Protein AF-A0A2H5N9X5-F1 (afdb_monomer_lite)

Foldseek 3Di:
DDDDDADDDDDCPDPVTVPDQWPVVDDVVLVVVLQVCQQPVCVVVVDGDDDDDDDIPVVNVVVVVVCVVVVNPCVVSPPDDS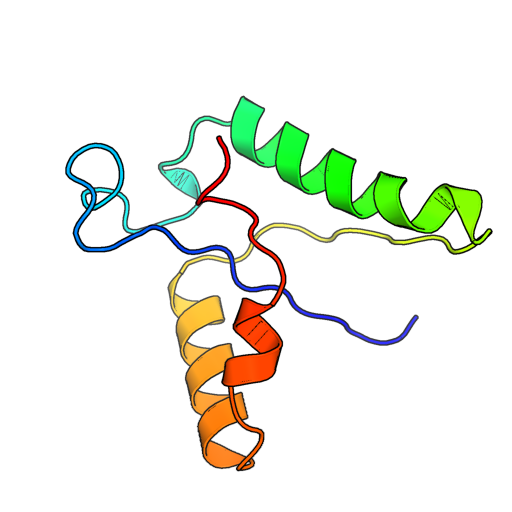PVPD

Organism: Citrus unshiu (NCBI:txid55188)

Radius of gyration: 13.84 Å; chains: 1; bounding box: 33×25×34 Å

pLDDT: mean 78.66, std 17.88, range [33.03, 92.69]

Secondary structure (DSSP, 8-state):
-----------SS-TTTTT--SGGGS-HHHHHHHHHHHHHTTGGGT------PPPPHHHHHHHHHHHHHTT--GGGTTTT-SSS--

Structure (mmCIF, N/CA/C/O backbone):
data_AF-A0A2H5N9X5-F1
#
_entry.id   AF-A0A2H5N9X5-F1
#
loop_
_atom_site.group_PDB
_atom_site.id
_atom_site.type_symbol
_atom_site.label_atom_id
_atom_site.label_alt_id
_atom_site.label_comp_id
_atom_site.label_asym_id
_atom_site.label_entity_id
_atom_site.label_seq_id
_atom_site.pdbx_PDB_ins_code
_atom_site.Cartn_x
_atom_site.Cartn_y
_atom_site.Cartn_z
_atom_site.occupancy
_atom_site.B_iso_or_equiv
_atom_site.auth_seq_id
_atom_site.auth_comp_id
_atom_site.auth_asym_id
_atom_site.auth_atom_id
_atom_site.pdbx_PDB_model_num
ATOM 1 N N . GLY A 1 1 ? -6.357 4.510 19.336 1.00 59.38 1 GLY A N 1
ATOM 2 C CA . GLY A 1 1 ? -6.369 3.465 18.302 1.00 59.38 1 GLY A CA 1
ATOM 3 C C . GLY A 1 1 ? -5.207 2.544 18.563 1.00 59.38 1 GLY A C 1
ATOM 4 O O . GLY A 1 1 ? -4.202 3.011 19.082 1.00 59.38 1 GLY A O 1
ATOM 5 N N . GLU A 1 2 ? -5.370 1.260 18.275 1.00 77.81 2 GLU A N 1
ATOM 6 C CA . GLU A 1 2 ? -4.251 0.319 18.225 1.00 77.81 2 GLU A CA 1
ATOM 7 C C . GLU A 1 2 ? -3.520 0.496 16.889 1.00 77.81 2 GLU A C 1
ATOM 9 O O . GLU A 1 2 ? -4.159 0.800 15.878 1.00 77.81 2 GLU A O 1
ATOM 14 N N . LYS A 1 3 ? -2.191 0.371 16.897 1.00 77.62 3 LYS A N 1
ATOM 15 C CA . LYS A 1 3 ? -1.388 0.459 15.678 1.00 77.62 3 LYS A CA 1
ATOM 16 C C . LYS A 1 3 ? -1.578 -0.831 14.886 1.00 77.62 3 LYS A C 1
ATOM 18 O O . LYS A 1 3 ? -1.303 -1.906 15.405 1.00 77.62 3 LYS A O 1
ATOM 23 N N . ASP A 1 4 ? -2.046 -0.712 13.651 1.00 82.31 4 ASP A N 1
ATOM 24 C CA . ASP A 1 4 ? -2.409 -1.853 12.811 1.00 82.31 4 ASP A CA 1
ATOM 25 C C . ASP A 1 4 ? -1.735 -1.738 11.436 1.00 82.31 4 ASP A C 1
ATOM 27 O O . ASP A 1 4 ? -2.392 -1.515 10.415 1.00 82.31 4 ASP A O 1
ATOM 31 N N . ASP A 1 5 ? -0.404 -1.855 11.418 1.00 84.44 5 ASP A N 1
ATOM 32 C CA . ASP A 1 5 ? 0.403 -1.710 10.202 1.00 84.44 5 ASP A CA 1
ATOM 33 C C . ASP A 1 5 ? -0.021 -2.727 9.123 1.00 84.44 5 ASP A C 1
ATOM 35 O O . ASP A 1 5 ? -0.393 -3.873 9.407 1.00 84.44 5 ASP A O 1
ATOM 39 N N . LYS A 1 6 ? 0.007 -2.299 7.858 1.00 86.62 6 LYS A N 1
ATOM 40 C CA . LYS A 1 6 ? -0.336 -3.124 6.690 1.00 86.62 6 LYS A CA 1
ATOM 41 C C . LYS A 1 6 ? 0.820 -3.117 5.700 1.00 86.62 6 LYS A C 1
ATOM 43 O O . LYS A 1 6 ? 1.408 -2.070 5.445 1.00 86.62 6 LYS A O 1
ATOM 48 N N . ILE A 1 7 ? 1.116 -4.278 5.123 1.00 87.19 7 ILE A N 1
ATOM 49 C CA . ILE A 1 7 ? 2.111 -4.414 4.058 1.00 87.19 7 ILE A CA 1
ATOM 50 C C . ILE A 1 7 ? 1.398 -4.330 2.708 1.00 87.19 7 ILE A C 1
ATOM 52 O O . ILE A 1 7 ? 0.430 -5.050 2.469 1.00 87.19 7 ILE A O 1
ATOM 56 N N . ILE A 1 8 ? 1.894 -3.468 1.820 1.00 86.50 8 ILE A N 1
ATOM 57 C CA . ILE A 1 8 ? 1.490 -3.424 0.411 1.00 86.50 8 ILE A CA 1
ATOM 58 C C . ILE A 1 8 ? 2.583 -4.129 -0.388 1.00 86.50 8 ILE A C 1
ATOM 60 O O . ILE A 1 8 ? 3.753 -3.767 -0.292 1.00 86.50 8 ILE A O 1
ATOM 64 N N . ALA A 1 9 ? 2.201 -5.151 -1.146 1.00 85.00 9 ALA A N 1
ATOM 65 C CA . ALA A 1 9 ? 3.117 -5.984 -1.910 1.00 85.00 9 ALA A CA 1
ATOM 66 C C . ALA A 1 9 ? 2.551 -6.266 -3.303 1.00 85.00 9 ALA A C 1
ATOM 68 O O . ALA A 1 9 ? 1.344 -6.180 -3.523 1.00 85.00 9 ALA A O 1
ATOM 69 N N . VAL A 1 10 ? 3.441 -6.635 -4.219 1.00 83.06 10 VAL A N 1
ATOM 70 C CA . VAL A 1 10 ? 3.105 -7.100 -5.567 1.00 83.06 10 VAL A CA 1
ATOM 71 C C . VAL A 1 10 ? 3.451 -8.577 -5.715 1.00 83.06 10 VAL A C 1
ATOM 73 O O . VAL A 1 10 ? 4.350 -9.085 -5.039 1.00 83.06 10 VAL A O 1
ATOM 76 N N . CYS A 1 11 ? 2.760 -9.272 -6.617 1.00 82.50 11 CYS A N 1
ATOM 77 C CA . CYS A 1 11 ? 3.119 -10.639 -6.977 1.00 82.50 11 CYS A CA 1
ATOM 78 C C . CYS A 1 11 ? 4.449 -10.652 -7.751 1.00 82.50 11 CYS A C 1
ATOM 80 O O . CYS A 1 11 ? 4.608 -9.941 -8.744 1.00 82.50 11 CYS A O 1
ATOM 82 N N . ALA A 1 12 ? 5.413 -11.461 -7.302 1.00 81.25 12 ALA A N 1
ATOM 83 C CA . ALA A 1 12 ? 6.748 -11.521 -7.904 1.00 81.25 12 ALA A CA 1
ATOM 84 C C . ALA A 1 12 ? 6.768 -12.198 -9.287 1.00 81.25 12 ALA A C 1
ATOM 86 O O . ALA A 1 12 ? 7.638 -11.893 -10.105 1.00 81.25 12 ALA A O 1
ATOM 87 N N . ASP A 1 13 ? 5.807 -13.087 -9.549 1.00 83.12 13 ASP A N 1
ATOM 88 C CA . ASP A 1 13 ? 5.714 -13.854 -10.796 1.00 83.12 13 ASP A CA 1
ATOM 89 C C . ASP A 1 13 ? 4.769 -13.216 -11.822 1.00 83.12 13 ASP A C 1
ATOM 91 O O . ASP A 1 13 ? 4.729 -13.642 -12.976 1.00 83.12 13 ASP A O 1
ATOM 95 N N . ASP A 1 14 ? 4.034 -12.173 -11.430 1.00 83.25 14 ASP A N 1
ATOM 96 C CA . ASP A 1 14 ? 3.135 -11.465 -12.331 1.00 83.25 14 ASP A CA 1
ATOM 97 C C . ASP A 1 14 ? 3.932 -10.499 -13.228 1.00 83.25 14 ASP A C 1
ATOM 99 O O . ASP A 1 14 ? 4.519 -9.537 -12.723 1.00 83.25 14 ASP A O 1
ATOM 103 N N . PRO A 1 15 ? 3.993 -10.707 -14.557 1.00 87.31 15 PRO A N 1
ATOM 104 C CA . PRO A 1 15 ? 4.735 -9.830 -15.457 1.00 87.31 15 PRO A CA 1
ATOM 105 C C . PRO A 1 15 ? 4.231 -8.382 -15.452 1.00 87.31 15 PRO A C 1
ATOM 107 O O . PRO A 1 15 ? 5.034 -7.483 -15.715 1.00 87.31 15 PRO A O 1
ATOM 110 N N . GLU A 1 16 ? 2.955 -8.154 -15.132 1.00 86.44 16 GLU A N 1
ATOM 111 C CA . GLU A 1 16 ? 2.356 -6.825 -15.034 1.00 86.44 16 GLU A CA 1
ATOM 112 C C . GLU A 1 16 ? 2.867 -6.064 -13.809 1.00 86.44 16 GLU A C 1
ATOM 114 O O . GLU A 1 16 ? 3.076 -4.861 -13.900 1.00 86.44 16 GLU A O 1
ATOM 119 N N . PHE A 1 17 ? 3.170 -6.741 -12.695 1.00 82.56 17 PHE A N 1
ATOM 120 C CA . PHE A 1 17 ? 3.499 -6.065 -11.432 1.00 82.56 17 PHE A CA 1
ATOM 121 C C . PHE A 1 17 ? 4.918 -6.305 -10.904 1.00 82.56 17 PHE A C 1
ATOM 123 O O . PHE A 1 17 ? 5.430 -5.490 -10.138 1.00 82.56 17 PHE A O 1
ATOM 130 N N . ARG A 1 18 ? 5.610 -7.369 -11.330 1.00 82.00 18 ARG A N 1
ATOM 131 C CA . ARG A 1 18 ? 6.934 -7.771 -10.805 1.00 82.00 18 ARG A CA 1
ATOM 132 C C . ARG A 1 18 ? 8.034 -6.711 -10.923 1.00 82.00 18 ARG A C 1
ATOM 134 O O . ARG A 1 18 ? 9.092 -6.832 -10.294 1.00 82.00 18 ARG A O 1
ATOM 141 N N . HIS A 1 19 ? 7.829 -5.721 -11.789 1.00 88.62 19 HIS A N 1
ATOM 142 C CA . HIS A 1 19 ? 8.777 -4.644 -12.038 1.00 88.62 19 HIS A CA 1
ATOM 143 C C . HIS A 1 19 ? 8.704 -3.528 -10.989 1.00 88.62 19 HIS A C 1
ATOM 145 O O . HIS A 1 19 ? 9.699 -2.829 -10.827 1.00 88.62 19 HIS A O 1
ATOM 151 N N . TYR A 1 20 ? 7.603 -3.420 -10.239 1.00 85.81 20 TYR A N 1
ATOM 152 C CA . TYR A 1 20 ? 7.488 -2.484 -9.126 1.00 85.81 20 TYR A CA 1
ATOM 153 C C . TYR A 1 20 ? 8.364 -2.918 -7.944 1.00 85.81 20 TYR A C 1
ATOM 155 O O . TYR A 1 20 ? 8.404 -4.095 -7.567 1.00 85.81 20 TYR A O 1
ATOM 163 N N . LYS A 1 21 ? 9.087 -1.958 -7.373 1.00 88.50 21 LYS A N 1
ATOM 164 C CA . LYS A 1 21 ? 10.012 -2.106 -6.243 1.00 88.50 21 LYS A CA 1
ATOM 165 C C . LYS A 1 21 ? 9.692 -1.166 -5.094 1.00 88.50 21 LYS A C 1
ATOM 167 O O . LYS A 1 21 ? 10.028 -1.502 -3.963 1.00 88.50 21 LYS A O 1
ATOM 172 N N . ASP A 1 22 ? 9.026 -0.045 -5.358 1.00 88.88 22 ASP A N 1
ATOM 173 C CA . ASP A 1 22 ? 8.608 0.896 -4.320 1.00 88.88 22 ASP A CA 1
ATOM 174 C C . ASP A 1 22 ? 7.177 1.395 -4.540 1.00 88.88 22 ASP A C 1
ATOM 176 O O . ASP A 1 22 ? 6.680 1.485 -5.662 1.00 88.88 22 ASP A O 1
ATOM 180 N N . ILE A 1 23 ? 6.510 1.762 -3.447 1.00 87.50 23 ILE A N 1
ATOM 181 C CA . ILE A 1 23 ? 5.132 2.256 -3.472 1.00 87.50 23 ILE A CA 1
ATOM 182 C C . ILE A 1 23 ? 4.969 3.538 -4.299 1.00 87.50 23 ILE A C 1
ATOM 184 O O . ILE A 1 23 ? 3.901 3.780 -4.857 1.00 87.50 23 ILE A O 1
ATOM 188 N N . LYS A 1 24 ? 6.027 4.345 -4.420 1.00 89.75 24 LYS A N 1
ATOM 189 C CA . LYS A 1 24 ? 6.029 5.583 -5.213 1.00 89.75 24 LYS A CA 1
ATOM 190 C C . LYS A 1 24 ? 5.979 5.338 -6.719 1.00 89.75 24 LYS A C 1
ATOM 192 O O . LYS A 1 24 ? 5.684 6.265 -7.467 1.00 89.75 24 LYS A O 1
ATOM 197 N N . GLU A 1 25 ? 6.290 4.124 -7.162 1.00 90.31 25 GLU A N 1
ATOM 198 C CA . GLU A 1 25 ? 6.221 3.742 -8.573 1.00 90.31 25 GLU A CA 1
ATOM 199 C C . GLU A 1 25 ? 4.785 3.412 -9.004 1.00 90.31 25 GLU A C 1
ATOM 201 O O . GLU A 1 25 ? 4.483 3.406 -10.199 1.00 90.31 25 GLU A O 1
ATOM 206 N N . LEU A 1 26 ? 3.881 3.175 -8.044 1.00 87.69 26 LEU A N 1
ATOM 207 C CA . LEU A 1 26 ? 2.468 2.980 -8.334 1.00 87.69 26 LEU A CA 1
ATOM 208 C C . LEU A 1 26 ? 1.806 4.301 -8.753 1.00 87.69 26 LEU A C 1
ATOM 210 O O . LEU A 1 26 ? 2.111 5.365 -8.204 1.00 87.69 26 LEU A O 1
ATOM 214 N N . PRO A 1 27 ? 0.829 4.253 -9.676 1.00 91.56 27 PRO A N 1
ATOM 215 C CA . PRO A 1 27 ? 0.055 5.429 -10.036 1.00 91.56 27 PRO A CA 1
ATOM 216 C C . PRO A 1 27 ? -0.602 6.085 -8.804 1.00 91.56 27 PRO A C 1
ATOM 218 O O . PRO A 1 27 ? -1.239 5.383 -8.014 1.00 91.56 27 PRO A O 1
ATOM 221 N N . PRO A 1 28 ? -0.558 7.426 -8.661 1.00 91.81 28 PRO A N 1
ATOM 222 C CA . PRO A 1 28 ? -1.103 8.114 -7.485 1.00 91.81 28 PRO A CA 1
ATOM 223 C C . PRO A 1 28 ? -2.581 7.815 -7.196 1.00 91.81 28 PRO A C 1
ATOM 225 O O . PRO A 1 28 ? -2.995 7.799 -6.039 1.00 91.81 28 PRO A O 1
ATOM 228 N N . HIS A 1 29 ? -3.380 7.543 -8.234 1.00 92.69 29 HIS A N 1
ATOM 229 C CA . HIS A 1 29 ? -4.787 7.175 -8.070 1.00 92.69 29 HIS A CA 1
ATOM 230 C C . HIS A 1 29 ? -4.960 5.832 -7.339 1.00 92.69 29 HIS A C 1
ATOM 232 O O . HIS A 1 29 ? -5.839 5.728 -6.489 1.00 92.69 29 HIS A O 1
ATOM 238 N N . ARG A 1 30 ? -4.083 4.842 -7.577 1.00 87.25 30 ARG A N 1
ATOM 239 C CA . ARG A 1 30 ? -4.115 3.541 -6.880 1.00 87.25 30 ARG A CA 1
ATOM 240 C C . ARG A 1 30 ? -3.856 3.726 -5.387 1.00 87.25 30 ARG A C 1
ATOM 242 O O . ARG A 1 30 ? -4.545 3.143 -4.559 1.00 87.25 30 ARG A O 1
ATOM 249 N N . LEU A 1 31 ? -2.906 4.593 -5.033 1.00 89.69 31 LEU A N 1
ATOM 250 C CA . LEU A 1 31 ? -2.613 4.922 -3.634 1.00 89.69 31 LEU A CA 1
ATOM 251 C C . LEU A 1 31 ? -3.802 5.607 -2.945 1.00 89.69 31 LEU A C 1
ATOM 253 O O . LEU A 1 31 ? -4.105 5.310 -1.788 1.00 89.69 31 LEU A O 1
ATOM 257 N N . ALA A 1 32 ? -4.495 6.500 -3.657 1.00 91.62 32 ALA A N 1
ATOM 258 C CA . ALA A 1 32 ? -5.692 7.163 -3.149 1.00 91.62 32 ALA A CA 1
ATOM 259 C C . ALA A 1 32 ? -6.851 6.177 -2.924 1.00 91.62 32 ALA A C 1
ATOM 261 O O . ALA A 1 32 ? -7.524 6.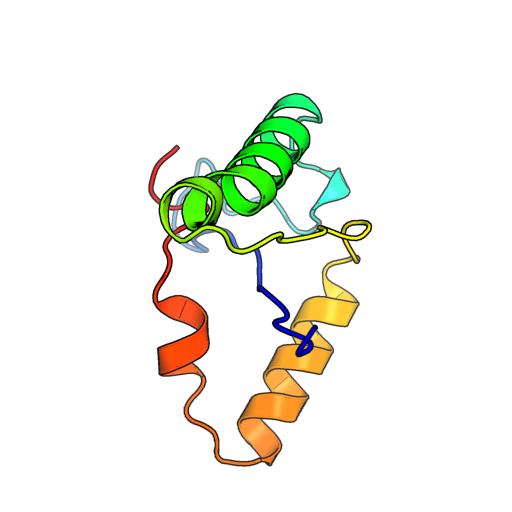253 -1.895 1.00 91.62 32 ALA A O 1
ATOM 262 N N . GLU A 1 33 ? -7.054 5.228 -3.841 1.00 90.88 33 GLU A N 1
ATOM 263 C CA . GLU A 1 33 ? -8.054 4.163 -3.699 1.00 90.88 33 GLU A CA 1
ATOM 264 C C . GLU A 1 33 ? -7.767 3.267 -2.489 1.00 90.88 33 GLU A C 1
ATOM 266 O O . GLU A 1 33 ? -8.660 3.045 -1.671 1.00 90.88 33 GLU A O 1
ATOM 271 N N . ILE A 1 34 ? -6.517 2.821 -2.316 1.00 89.31 34 ILE A N 1
ATOM 272 C CA . ILE A 1 34 ? -6.104 1.988 -1.174 1.00 89.31 34 ILE A CA 1
ATOM 273 C C . ILE A 1 34 ? -6.338 2.723 0.150 1.00 89.31 34 ILE A C 1
ATOM 275 O O . ILE A 1 34 ? -6.923 2.163 1.079 1.00 89.31 34 ILE A O 1
ATOM 279 N N . ARG A 1 35 ? -5.919 3.992 0.239 1.00 89.62 35 ARG A N 1
ATOM 280 C CA . ARG A 1 35 ? -6.160 4.829 1.423 1.00 89.62 35 ARG A CA 1
ATOM 281 C C . ARG A 1 35 ? -7.651 4.899 1.737 1.00 89.62 35 ARG A C 1
ATOM 283 O O . ARG A 1 35 ? -8.058 4.620 2.864 1.00 89.62 35 ARG A O 1
ATOM 290 N N . ARG A 1 36 ? -8.467 5.222 0.731 1.00 91.19 36 ARG A N 1
ATOM 291 C CA . ARG A 1 36 ? -9.909 5.380 0.905 1.00 91.19 36 ARG A CA 1
ATOM 292 C C . ARG A 1 36 ? -10.587 4.083 1.336 1.00 91.19 36 ARG A C 1
ATOM 294 O O . ARG A 1 36 ? -11.465 4.115 2.192 1.00 91.19 36 ARG A O 1
ATOM 301 N N . PHE A 1 37 ? -10.162 2.950 0.786 1.00 89.19 37 PHE A N 1
ATOM 302 C CA . PHE A 1 37 ? -10.660 1.638 1.185 1.00 89.19 37 PHE A CA 1
ATOM 303 C C . PHE A 1 37 ? -10.465 1.395 2.689 1.00 89.19 37 PHE A C 1
ATOM 305 O O . PHE A 1 37 ? -11.420 1.046 3.384 1.00 89.19 37 PHE A O 1
ATOM 312 N N . PHE A 1 38 ? -9.262 1.642 3.218 1.00 87.00 38 PHE A N 1
ATOM 313 C CA . PHE A 1 38 ? -8.971 1.430 4.640 1.00 87.00 38 PHE A CA 1
ATOM 314 C C . PHE A 1 38 ? -9.624 2.458 5.574 1.00 87.00 38 PHE A C 1
ATOM 316 O O . PHE A 1 38 ? -9.958 2.122 6.709 1.00 87.00 38 PHE A O 1
ATOM 323 N N . GLU A 1 39 ? -9.856 3.685 5.118 1.00 88.81 39 GLU A N 1
ATOM 324 C CA . GLU A 1 39 ? -10.641 4.670 5.874 1.00 88.81 39 GLU A CA 1
ATOM 325 C C . GLU A 1 39 ? -12.126 4.275 5.960 1.00 88.81 39 GLU A C 1
ATOM 327 O O . GLU A 1 39 ? -12.800 4.572 6.951 1.00 88.81 39 GLU A O 1
ATOM 332 N N . ASP A 1 40 ? -12.644 3.594 4.932 1.00 88.88 40 ASP A N 1
ATOM 333 C CA . ASP A 1 40 ? -14.073 3.322 4.784 1.00 88.88 40 ASP A CA 1
ATOM 334 C C . ASP A 1 40 ? -14.505 1.935 5.289 1.00 88.88 40 ASP A C 1
ATOM 336 O O . ASP A 1 40 ? -15.622 1.809 5.796 1.00 88.88 40 ASP A O 1
ATOM 340 N N . TYR A 1 41 ? -13.658 0.898 5.211 1.00 86.62 41 TYR A N 1
ATOM 341 C CA . TYR A 1 41 ? -14.101 -0.499 5.405 1.00 86.62 41 TYR A CA 1
ATOM 342 C C . TYR A 1 41 ? -14.702 -0.800 6.789 1.00 86.62 41 TYR A C 1
ATOM 344 O O . TYR A 1 41 ? -15.550 -1.680 6.912 1.00 86.62 41 TYR A O 1
ATOM 352 N N . LYS A 1 42 ? -14.312 -0.048 7.825 1.00 86.44 42 LYS A N 1
ATOM 353 C CA . LYS A 1 42 ? -14.803 -0.202 9.207 1.00 86.44 42 LYS A CA 1
ATOM 354 C C . LYS A 1 42 ? -15.865 0.824 9.615 1.00 86.44 42 LYS A C 1
ATOM 356 O O . LYS A 1 42 ? -16.337 0.795 10.754 1.00 86.44 42 LYS A O 1
ATOM 361 N N . LYS A 1 43 ? -16.303 1.700 8.701 1.00 88.25 43 LYS A N 1
ATOM 362 C CA . LYS A 1 43 ? -17.307 2.735 9.010 1.00 88.25 43 LYS A CA 1
ATOM 363 C C . LYS A 1 43 ? -18.635 2.147 9.481 1.00 88.25 43 LYS A C 1
ATOM 365 O O . LYS A 1 43 ? -19.217 2.658 10.433 1.00 88.25 43 LYS A O 1
ATOM 370 N N . ASN A 1 44 ? -19.070 1.036 8.886 1.00 89.25 44 ASN A N 1
ATOM 371 C CA . ASN A 1 44 ? -20.313 0.357 9.274 1.00 89.25 44 ASN A CA 1
ATOM 372 C C . ASN A 1 44 ? -20.232 -0.315 10.658 1.00 89.25 44 ASN A C 1
ATOM 374 O O . ASN A 1 44 ? -21.262 -0.625 11.249 1.00 89.25 44 ASN A O 1
ATOM 378 N N . GLU A 1 45 ? -19.029 -0.499 11.207 1.00 90.38 45 GLU A N 1
ATOM 379 C CA . GLU A 1 45 ? -18.819 -0.967 12.582 1.00 90.38 45 GLU A CA 1
ATOM 380 C C . GLU A 1 45 ? -18.791 0.187 13.599 1.00 90.38 45 GLU A C 1
ATOM 382 O O . GLU A 1 45 ? -18.477 -0.030 14.769 1.00 90.38 45 GLU A O 1
ATOM 387 N N . ASN A 1 46 ? -19.079 1.423 13.169 1.00 87.62 46 ASN A N 1
ATOM 388 C CA . ASN A 1 46 ? -18.894 2.651 13.951 1.00 87.62 46 ASN A CA 1
ATOM 389 C C . ASN A 1 46 ? -17.455 2.821 14.473 1.00 87.62 46 ASN A C 1
ATOM 391 O O . ASN A 1 46 ? -17.223 3.447 15.509 1.00 87.62 46 ASN A O 1
ATOM 395 N N . LYS A 1 47 ? -16.473 2.263 13.756 1.00 87.19 47 LYS A N 1
ATOM 396 C CA . LYS A 1 47 ? -15.048 2.410 14.056 1.00 87.19 47 LYS A CA 1
ATOM 397 C C . LYS A 1 47 ? -14.432 3.417 13.093 1.00 87.19 47 LYS A C 1
ATOM 399 O O . LYS A 1 47 ? -14.656 3.357 11.886 1.00 87.19 47 LYS A O 1
ATOM 404 N N . LYS A 1 48 ? -13.629 4.330 13.636 1.00 86.31 48 LYS A N 1
ATOM 405 C CA . LYS A 1 48 ? -12.820 5.261 12.847 1.00 86.31 48 LYS A CA 1
ATOM 406 C C . LYS A 1 48 ? -11.446 4.648 12.600 1.00 86.31 48 LYS A C 1
ATOM 408 O O . LYS A 1 48 ? -10.802 4.197 13.547 1.00 86.31 48 LYS A O 1
ATOM 413 N N . VAL A 1 49 ? -11.019 4.649 11.345 1.00 87.44 49 VAL A N 1
ATOM 414 C CA . VAL A 1 49 ? -9.667 4.272 10.933 1.00 87.44 49 VAL A CA 1
ATOM 415 C C . VAL A 1 49 ? -9.031 5.506 10.316 1.00 87.44 49 VAL A C 1
ATOM 417 O O . VAL A 1 49 ? -9.575 6.067 9.370 1.00 87.44 49 VAL A O 1
ATOM 420 N N . ASP A 1 50 ? -7.913 5.940 10.887 1.00 87.56 50 ASP A N 1
ATOM 421 C CA . ASP A 1 50 ? -7.083 7.004 10.336 1.00 87.56 50 ASP A CA 1
ATOM 422 C C . ASP A 1 50 ? -5.882 6.339 9.653 1.00 87.56 50 ASP A C 1
ATOM 424 O O . ASP A 1 50 ? -5.160 5.566 10.283 1.00 87.56 50 ASP A O 1
ATOM 428 N N . VAL A 1 51 ? -5.710 6.590 8.355 1.00 87.44 51 VAL A N 1
ATOM 429 C CA . VAL A 1 51 ? -4.597 6.046 7.570 1.00 87.44 51 VAL A CA 1
ATOM 430 C C . VAL A 1 51 ? -3.503 7.108 7.505 1.00 87.44 51 VAL A C 1
ATOM 432 O O . VAL A 1 51 ? -3.748 8.225 7.054 1.00 87.44 51 VAL A O 1
ATOM 435 N N . GLU A 1 52 ? -2.293 6.780 7.947 1.00 89.94 52 GLU A N 1
ATOM 436 C CA . GLU A 1 52 ? -1.131 7.678 7.870 1.00 89.94 52 GLU A CA 1
ATOM 437 C C . GLU A 1 52 ? -0.504 7.680 6.463 1.00 89.94 52 GLU A C 1
ATOM 439 O O . GLU A 1 52 ? -1.061 7.125 5.511 1.00 89.94 52 GLU A O 1
ATOM 444 N N . ASP A 1 53 ? 0.624 8.365 6.285 1.00 91.00 53 ASP A N 1
ATOM 445 C CA . ASP A 1 53 ? 1.356 8.364 5.020 1.00 91.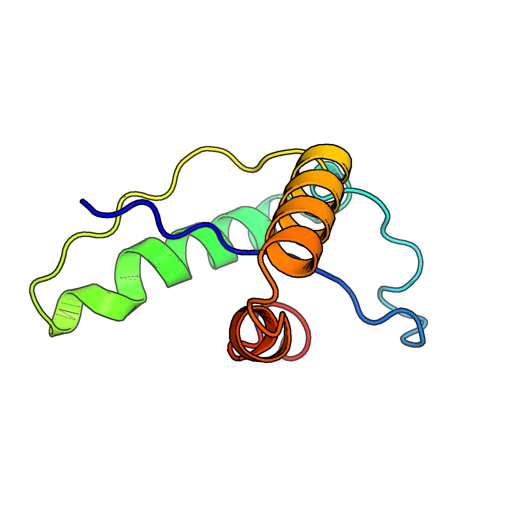00 53 ASP A CA 1
ATOM 446 C C . ASP A 1 53 ? 1.983 7.000 4.716 1.00 91.00 53 ASP A C 1
ATOM 448 O O . ASP A 1 53 ? 2.411 6.261 5.603 1.00 91.00 53 ASP A O 1
ATOM 452 N N . PHE A 1 54 ? 2.047 6.673 3.425 1.00 91.25 54 PHE A N 1
ATOM 453 C CA . PHE A 1 54 ? 2.700 5.454 2.966 1.00 91.25 54 PHE A CA 1
ATOM 454 C C . PHE A 1 54 ? 4.212 5.542 3.193 1.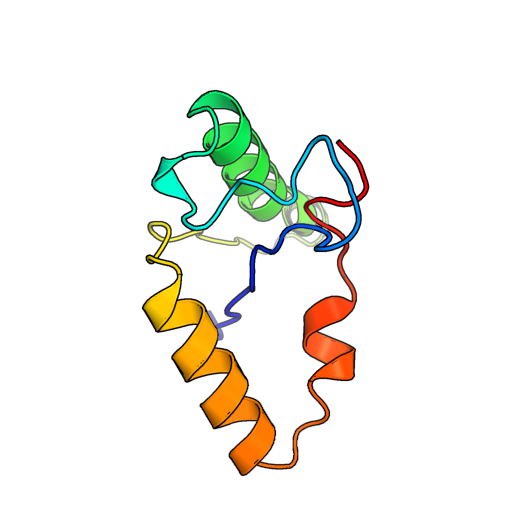00 91.25 54 PHE A C 1
ATOM 456 O O . PHE A 1 54 ? 4.856 6.532 2.837 1.00 91.25 54 PHE A O 1
ATOM 463 N N . LEU A 1 55 ? 4.775 4.476 3.754 1.00 91.88 55 LEU A N 1
ATOM 464 C CA . LEU A 1 55 ? 6.208 4.332 3.985 1.00 91.88 55 LEU A CA 1
ATOM 465 C C . LEU A 1 55 ? 6.879 3.602 2.806 1.00 91.88 55 LEU A C 1
ATOM 467 O O . LEU A 1 55 ? 6.206 2.852 2.096 1.00 91.88 55 LEU A O 1
ATOM 471 N N . PRO A 1 56 ? 8.189 3.816 2.577 1.00 92.19 56 PRO A N 1
ATOM 472 C CA . PRO A 1 56 ? 8.914 3.161 1.490 1.00 92.19 56 PRO A CA 1
ATOM 473 C C . PRO A 1 56 ? 9.095 1.657 1.742 1.00 92.19 56 PRO A C 1
ATOM 475 O O . PRO A 1 56 ? 8.911 1.170 2.864 1.00 92.19 56 PRO A O 1
ATOM 478 N N . ALA A 1 57 ? 9.486 0.922 0.699 1.00 89.50 57 ALA A N 1
ATOM 479 C CA . ALA A 1 57 ? 9.615 -0.534 0.744 1.00 89.50 57 ALA A CA 1
ATOM 480 C C . ALA A 1 57 ? 10.557 -1.037 1.856 1.00 89.50 57 ALA A C 1
ATOM 482 O O . ALA A 1 57 ? 10.297 -2.080 2.460 1.00 89.50 57 ALA A O 1
ATOM 483 N N . GLU A 1 58 ? 11.612 -0.291 2.197 1.00 91.38 58 GLU A N 1
ATOM 484 C CA . GLU A 1 58 ? 12.539 -0.662 3.270 1.00 91.38 58 GLU A CA 1
ATOM 485 C C . GLU A 1 58 ? 11.837 -0.761 4.629 1.00 91.38 58 GLU A C 1
ATOM 487 O O . GLU A 1 58 ? 12.102 -1.687 5.394 1.00 91.38 58 GLU A O 1
ATOM 492 N N . ALA A 1 59 ? 10.897 0.143 4.920 1.00 90.38 59 ALA A N 1
ATOM 493 C CA . ALA A 1 59 ? 10.141 0.110 6.170 1.00 90.38 59 ALA A CA 1
ATOM 494 C C . ALA A 1 59 ? 9.250 -1.140 6.257 1.00 90.38 59 ALA A C 1
ATOM 496 O O . ALA A 1 59 ? 9.143 -1.754 7.320 1.00 90.38 59 ALA A O 1
ATOM 497 N N . ALA A 1 60 ? 8.658 -1.551 5.132 1.00 88.19 60 ALA A N 1
ATOM 498 C CA . ALA A 1 60 ? 7.875 -2.780 5.046 1.00 88.19 60 ALA A CA 1
ATOM 499 C C . ALA A 1 60 ? 8.747 -4.026 5.283 1.00 88.19 60 ALA A C 1
ATOM 501 O O . ALA A 1 60 ? 8.349 -4.930 6.018 1.00 88.19 60 ALA A O 1
ATOM 502 N N . ILE A 1 61 ? 9.959 -4.056 4.720 1.00 87.25 61 ILE A N 1
ATOM 503 C CA . ILE A 1 61 ? 10.918 -5.151 4.924 1.00 87.25 61 ILE A CA 1
ATOM 504 C C . ILE A 1 61 ? 11.320 -5.262 6.400 1.00 87.25 61 ILE A C 1
ATOM 506 O O . ILE A 1 61 ? 11.340 -6.367 6.944 1.00 87.25 61 ILE A O 1
ATOM 510 N N . GLU A 1 62 ? 11.614 -4.143 7.065 1.00 90.19 62 GLU A N 1
ATOM 511 C CA . GLU A 1 62 ? 11.961 -4.149 8.491 1.00 90.19 62 GLU A CA 1
ATOM 512 C C . GLU A 1 62 ? 10.784 -4.597 9.369 1.00 90.19 62 GLU A C 1
ATOM 514 O O . GLU A 1 62 ? 10.981 -5.386 10.294 1.00 90.19 62 GLU A O 1
ATOM 519 N N . ALA A 1 63 ? 9.552 -4.192 9.040 1.00 87.00 63 ALA A N 1
ATOM 520 C CA . ALA A 1 63 ? 8.352 -4.664 9.732 1.00 87.00 63 ALA A CA 1
ATOM 521 C C . ALA A 1 63 ? 8.162 -6.189 9.602 1.00 87.00 63 ALA A C 1
ATOM 523 O O . ALA A 1 63 ? 7.848 -6.856 10.589 1.00 87.00 63 ALA A O 1
ATOM 524 N N . ILE A 1 64 ? 8.413 -6.756 8.416 1.00 85.31 64 ILE A N 1
ATOM 525 C CA . ILE A 1 64 ? 8.364 -8.210 8.183 1.00 85.31 64 ILE A CA 1
ATOM 526 C C . ILE A 1 64 ? 9.467 -8.930 8.966 1.00 85.31 64 ILE A C 1
ATOM 528 O O . ILE A 1 64 ? 9.209 -9.933 9.625 1.00 85.31 64 ILE A O 1
ATOM 532 N N . LYS A 1 65 ? 10.708 -8.432 8.935 1.00 86.81 65 LYS A N 1
ATOM 533 C CA . LYS A 1 65 ? 11.807 -9.035 9.711 1.00 86.81 65 LYS A CA 1
ATOM 534 C C . LYS A 1 65 ? 11.501 -9.026 11.205 1.00 86.81 65 LYS A C 1
ATOM 536 O O . LYS A 1 65 ? 11.749 -10.017 11.891 1.00 86.81 65 LYS A O 1
ATOM 541 N N . TYR A 1 66 ? 10.952 -7.918 11.697 1.00 85.94 66 TYR A N 1
ATOM 542 C CA . TYR A 1 66 ? 10.547 -7.781 13.086 1.00 85.94 66 TYR A CA 1
ATOM 543 C C . TYR A 1 66 ? 9.451 -8.788 13.459 1.00 85.94 66 TYR A C 1
ATOM 545 O O . TYR A 1 66 ? 9.576 -9.460 14.483 1.00 85.94 66 TYR A O 1
ATOM 553 N N . SER A 1 67 ? 8.424 -8.970 12.619 1.00 83.12 67 SER A N 1
ATOM 554 C CA . SER A 1 67 ? 7.364 -9.954 12.887 1.00 83.12 67 SER A CA 1
ATOM 555 C C . SER A 1 67 ? 7.886 -11.395 12.885 1.00 83.12 67 SER A C 1
ATOM 557 O O . SER A 1 67 ? 7.554 -12.162 13.790 1.00 83.12 67 SER A O 1
ATOM 559 N N . MET A 1 68 ? 8.781 -11.737 11.950 1.00 80.75 68 MET A N 1
ATOM 560 C CA . MET A 1 68 ? 9.446 -13.045 11.900 1.00 80.75 68 MET A CA 1
ATOM 561 C C . MET A 1 68 ? 10.284 -13.318 13.156 1.00 80.75 68 MET A C 1
ATOM 563 O O . MET A 1 68 ? 10.266 -14.435 13.671 1.00 80.75 68 MET A O 1
ATOM 567 N N . TYR A 1 69 ? 10.996 -12.311 13.674 1.00 83.69 69 TYR A N 1
ATOM 568 C CA . TYR A 1 69 ? 11.787 -12.441 14.903 1.00 83.69 69 TYR A CA 1
ATOM 569 C C . TYR A 1 69 ? 10.917 -12.723 16.136 1.00 83.69 69 TYR A C 1
ATOM 571 O O . TYR A 1 69 ? 11.308 -13.500 17.005 1.00 83.69 69 TYR A O 1
ATOM 579 N N . LEU A 1 70 ? 9.723 -12.130 16.205 1.00 78.81 70 LEU A N 1
ATOM 580 C CA . LEU A 1 70 ? 8.782 -12.354 17.304 1.00 78.81 70 LEU A CA 1
ATOM 581 C C . LEU A 1 70 ? 8.105 -13.737 17.268 1.00 78.81 70 LEU A C 1
ATOM 583 O O . LEU A 1 70 ? 7.347 -14.057 18.181 1.00 78.81 70 LEU A O 1
ATOM 587 N N . GLY A 1 71 ? 8.348 -14.553 16.234 1.00 65.12 71 GLY A N 1
ATOM 588 C CA . GLY A 1 71 ? 7.675 -15.842 16.052 1.00 65.12 71 GLY A CA 1
ATOM 589 C C . GLY A 1 71 ? 6.178 -15.704 15.760 1.00 65.12 71 GLY A C 1
ATOM 590 O O . GLY A 1 71 ? 5.438 -16.681 15.857 1.00 65.12 71 GLY A O 1
ATOM 591 N N . VAL A 1 72 ? 5.725 -14.494 15.416 1.00 58.72 72 VAL A N 1
ATOM 592 C CA . VAL A 1 72 ? 4.366 -14.253 14.944 1.00 58.72 72 VAL A CA 1
ATOM 593 C C . VAL A 1 72 ? 4.354 -14.642 13.477 1.00 58.72 72 VAL A C 1
ATOM 595 O O . VAL A 1 72 ? 5.001 -14.008 12.645 1.00 58.72 72 VAL A O 1
ATOM 598 N N . ASP A 1 73 ? 3.653 -15.729 13.180 1.00 49.34 73 ASP A N 1
ATOM 599 C CA . ASP A 1 73 ? 3.493 -16.256 11.835 1.00 49.34 73 ASP A CA 1
ATOM 600 C C . ASP A 1 73 ? 2.999 -15.133 10.898 1.00 49.34 73 ASP A C 1
ATOM 602 O O . ASP A 1 73 ? 1.872 -14.637 11.002 1.00 49.34 73 ASP A O 1
ATOM 606 N N . SER A 1 74 ? 3.873 -14.689 9.987 1.00 50.38 74 SER A N 1
ATOM 607 C CA . SER A 1 74 ? 3.601 -13.609 9.019 1.00 50.38 74 SER A CA 1
ATOM 608 C C . SER A 1 74 ? 2.443 -13.960 8.065 1.00 50.38 74 SER A C 1
ATOM 610 O O . SER A 1 74 ? 1.908 -13.114 7.349 1.00 50.38 74 SER A O 1
ATOM 612 N N . THR A 1 75 ? 1.989 -15.214 8.105 1.00 43.41 75 THR A N 1
ATOM 613 C CA . THR A 1 75 ? 0.800 -15.746 7.434 1.00 43.41 75 THR A CA 1
ATOM 614 C C . THR A 1 75 ? -0.496 -15.000 7.782 1.00 43.41 75 THR A C 1
ATOM 616 O O . THR A 1 75 ? -1.384 -14.948 6.935 1.00 43.41 75 THR A O 1
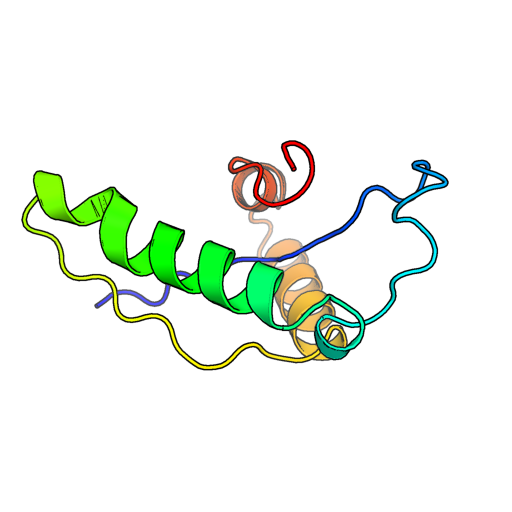ATOM 619 N N . TYR A 1 76 ? -0.606 -14.337 8.943 1.00 42.84 76 TYR A N 1
ATOM 620 C CA . TYR A 1 76 ? -1.750 -13.455 9.247 1.00 42.84 76 TYR A CA 1
ATOM 621 C C . TYR A 1 76 ? -1.640 -12.048 8.632 1.00 42.84 76 TYR A C 1
ATOM 623 O O . TYR A 1 76 ? -2.659 -11.393 8.412 1.00 42.84 76 TYR A O 1
ATOM 631 N N . VAL A 1 77 ? -0.429 -11.588 8.301 1.00 42.06 77 VAL A N 1
ATOM 632 C CA . VAL A 1 77 ? -0.173 -10.255 7.715 1.00 42.06 77 VAL A CA 1
ATOM 633 C C . VAL A 1 77 ? -0.566 -10.217 6.228 1.00 42.06 77 VAL A C 1
ATOM 635 O O . VAL A 1 77 ? -0.876 -9.158 5.687 1.00 42.06 77 VAL A O 1
ATOM 638 N N . ALA A 1 78 ? -0.640 -11.388 5.586 1.00 39.06 78 ALA A N 1
ATOM 639 C CA . ALA A 1 78 ? -1.041 -11.575 4.191 1.00 39.06 78 ALA A CA 1
ATOM 640 C C . ALA A 1 78 ? -2.565 -11.683 3.962 1.00 39.06 78 ALA A C 1
ATOM 642 O O . ALA A 1 78 ? -3.007 -11.701 2.813 1.00 39.06 78 ALA A O 1
ATOM 643 N N . LEU A 1 79 ? -3.387 -11.767 5.017 1.00 37.78 79 LEU A N 1
ATOM 644 C CA . LEU A 1 79 ? -4.780 -12.224 4.893 1.00 37.78 79 LEU A CA 1
ATOM 645 C C . LEU A 1 79 ? -5.726 -11.252 4.151 1.00 37.78 79 LEU A C 1
ATOM 647 O O . LEU A 1 79 ? -6.857 -11.619 3.861 1.00 37.78 79 LEU A O 1
ATOM 651 N N . PHE A 1 80 ? -5.295 -10.041 3.788 1.00 36.53 80 PHE A N 1
ATOM 652 C CA . PHE A 1 80 ? -6.091 -9.117 2.968 1.00 36.53 80 PHE A CA 1
ATOM 653 C C . PHE A 1 80 ? -5.232 -8.447 1.877 1.00 36.53 80 PHE A C 1
ATOM 655 O O . PHE A 1 80 ? -4.893 -7.275 1.943 1.00 36.53 80 PHE A O 1
ATOM 662 N N . GLN A 1 81 ? -4.843 -9.210 0.856 1.00 38.94 81 GLN A N 1
ATOM 663 C CA . GLN A 1 81 ? -5.487 -9.077 -0.460 1.00 38.94 81 GLN A CA 1
ATOM 664 C C . GLN A 1 81 ? -5.596 -7.672 -1.100 1.00 38.94 81 GLN A C 1
ATOM 666 O O . GLN A 1 81 ? -6.520 -7.447 -1.873 1.00 38.94 81 GLN A O 1
ATOM 671 N N . VAL A 1 82 ? -4.691 -6.722 -0.843 1.00 39.59 82 VAL A N 1
ATOM 672 C CA . VAL A 1 82 ? -4.836 -5.373 -1.438 1.00 39.59 82 VAL A CA 1
ATOM 673 C C . VAL A 1 82 ? -4.251 -5.214 -2.845 1.00 39.59 82 VAL A C 1
ATOM 675 O O . VAL A 1 82 ? -4.653 -4.286 -3.532 1.00 39.59 82 VAL A O 1
ATOM 678 N N . VAL A 1 83 ? -3.416 -6.115 -3.375 1.00 39.38 83 VAL A N 1
ATOM 679 C CA . VAL A 1 83 ? -2.990 -5.979 -4.793 1.00 39.38 83 VAL A CA 1
ATOM 680 C C . VAL A 1 83 ? -2.883 -7.311 -5.547 1.00 39.38 83 VAL A C 1
ATOM 682 O O . VAL A 1 83 ? -2.044 -7.472 -6.420 1.00 39.38 83 VAL A O 1
ATOM 685 N N . CYS A 1 84 ? -3.740 -8.287 -5.235 1.00 33.03 84 CYS A N 1
ATOM 686 C CA . CYS A 1 84 ? -4.062 -9.360 -6.199 1.00 33.03 84 CYS A CA 1
ATOM 687 C C . CYS A 1 84 ? -5.456 -9.176 -6.828 1.00 33.03 84 CYS A C 1
ATOM 689 O O . CYS A 1 84 ? -5.900 -10.034 -7.582 1.00 33.03 84 CYS A O 1
ATOM 691 N N . LEU A 1 85 ? -6.174 -8.094 -6.498 1.00 34.66 85 LEU A N 1
ATOM 692 C CA . LEU A 1 85 ? -7.541 -7.831 -6.972 1.00 34.66 85 LEU A CA 1
ATOM 693 C C . LEU A 1 85 ? -7.750 -6.390 -7.463 1.00 34.66 85 LEU A C 1
ATOM 695 O O . LEU A 1 85 ? -8.839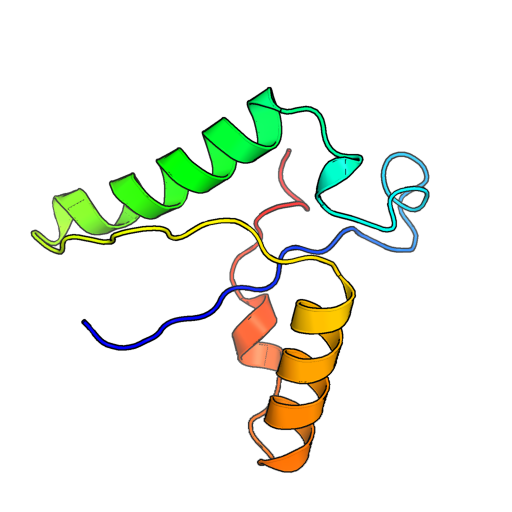 -5.834 -7.326 1.00 34.66 85 LEU A O 1
ATOM 699 N N . LEU A 1 86 ? -6.719 -5.815 -8.081 1.00 39.97 86 LEU A N 1
ATOM 700 C CA . LEU A 1 86 ? -6.912 -4.817 -9.128 1.00 39.97 86 LEU A CA 1
ATOM 701 C C . LEU A 1 86 ? -6.000 -5.099 -10.311 1.00 39.97 86 LEU A C 1
ATOM 703 O O . LEU A 1 86 ? -4.771 -5.046 -10.093 1.00 39.97 86 LEU A O 1
#

InterPro domains:
  IPR008162 Inorganic pyrophosphatase [PF00719] (1-68)
  IPR008162 Inorganic pyrophosphatase [PTHR10286] (1-69)
  IPR036649 Inorganic pyrophosphatase superfamily [G3DSA:3.90.80.10] (1-75)
  IPR036649 Inorganic pyrophosphatase superfamily [SSF50324] (1-68)

Sequence (86 aa):
GEKDDKIIAVCADDPEFRHYKDIKELPPHRLAEIRRFFEDYKKNENKKVDVEDFLPAEAAIEAIKYSMYLGVDSTYVALFQVVCLL